Protein AF-X1HDH7-F1 (afdb_monomer)

Sequence (101 aa):
MAAMGIRVIFCLLLVFSSFSFADDLGDYFYSKQHYFESVTEYKRLLFFEKYSNKDEILYKIAKAYYSSGQKESAASTLLELISDNETSDFDRDGLILLAKI

Organism: NCBI:txid412755

Secondary structure (DSSP, 8-state):
--HHHHHHHHHHHHHHTT----TTHHHHHHHTT-HHHHHHHHHHHHHHS-STTHHHHHHHHHHHHHHTT-HHHHHHHHHHHHTSSSPPTTHHHHHHHHTT-

Mean predicted aligned error: 9.92 Å

Structure (mmCIF, N/CA/C/O backbone):
da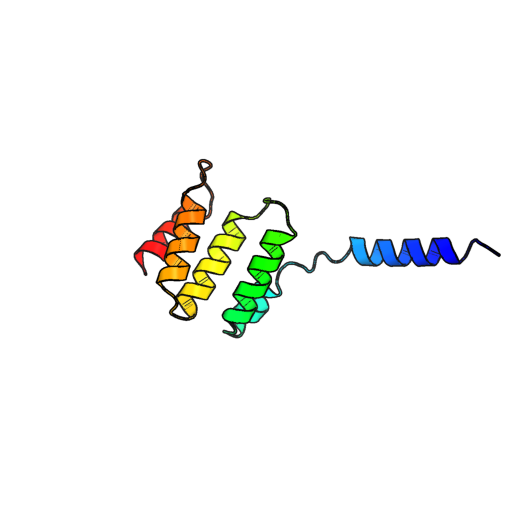ta_AF-X1HDH7-F1
#
_entry.id   AF-X1HDH7-F1
#
loop_
_atom_site.group_PDB
_atom_site.id
_atom_site.type_symbol
_atom_site.label_atom_id
_atom_site.label_alt_id
_atom_site.label_comp_id
_atom_site.label_asym_id
_atom_site.label_entity_id
_atom_site.label_seq_id
_atom_site.pdbx_PDB_ins_code
_atom_site.Cartn_x
_atom_site.Cartn_y
_atom_site.Cartn_z
_atom_site.occupancy
_atom_site.B_iso_or_equiv
_atom_site.auth_seq_id
_atom_site.auth_comp_id
_atom_site.auth_asym_id
_atom_site.auth_atom_id
_atom_site.pdbx_PDB_model_num
ATOM 1 N N . MET A 1 1 ? 40.307 -10.364 -34.767 1.00 52.97 1 MET A N 1
ATOM 2 C CA . MET A 1 1 ? 39.545 -11.264 -33.869 1.00 52.97 1 MET A CA 1
ATOM 3 C C . MET A 1 1 ? 38.897 -10.484 -32.707 1.00 52.97 1 MET A C 1
ATOM 5 O O . MET A 1 1 ? 38.979 -10.914 -31.571 1.00 52.97 1 MET A O 1
ATOM 9 N N . ALA A 1 2 ? 38.262 -9.329 -32.972 1.00 55.69 2 ALA A N 1
ATOM 10 C CA . ALA A 1 2 ? 37.720 -8.431 -31.929 1.00 55.69 2 ALA A CA 1
ATOM 11 C C . ALA A 1 2 ? 36.227 -8.071 -32.122 1.00 55.69 2 ALA A C 1
ATOM 13 O O . ALA A 1 2 ? 35.614 -7.461 -31.255 1.00 55.69 2 ALA A O 1
ATOM 14 N N . ALA A 1 3 ? 35.615 -8.472 -33.243 1.00 55.03 3 ALA A N 1
ATOM 15 C CA . ALA A 1 3 ? 34.251 -8.072 -33.607 1.00 55.03 3 ALA A CA 1
ATOM 16 C C . ALA A 1 3 ? 33.135 -8.902 -32.933 1.00 55.03 3 ALA A C 1
ATOM 18 O O . ALA A 1 3 ? 31.976 -8.496 -32.955 1.00 55.03 3 ALA A O 1
ATOM 19 N N . MET A 1 4 ? 33.458 -10.058 -32.335 1.00 56.91 4 MET A N 1
ATOM 20 C CA . MET A 1 4 ? 32.470 -10.910 -31.651 1.00 56.91 4 MET A CA 1
ATOM 21 C C . MET A 1 4 ? 32.113 -10.405 -30.245 1.00 56.91 4 MET A C 1
ATOM 23 O O . MET A 1 4 ? 30.947 -10.469 -29.870 1.00 56.91 4 MET A O 1
ATOM 27 N N . GLY A 1 5 ? 33.071 -9.853 -29.491 1.00 56.38 5 GLY A N 1
ATOM 28 C CA . GLY A 1 5 ? 32.835 -9.412 -28.107 1.00 56.38 5 GLY A CA 1
ATOM 29 C C . GLY A 1 5 ? 31.865 -8.231 -27.998 1.00 56.38 5 GLY A C 1
ATOM 30 O O . GLY A 1 5 ? 30.984 -8.226 -27.145 1.00 56.38 5 GLY A O 1
ATOM 31 N N . ILE A 1 6 ? 31.960 -7.273 -28.926 1.00 58.28 6 ILE A N 1
ATOM 32 C CA . ILE A 1 6 ? 31.086 -6.088 -28.966 1.00 58.28 6 ILE A CA 1
ATOM 33 C C . ILE A 1 6 ? 29.633 -6.475 -29.277 1.00 58.28 6 ILE A C 1
ATOM 35 O O . ILE A 1 6 ? 28.712 -5.908 -28.700 1.00 58.28 6 ILE A O 1
ATOM 39 N N . ARG A 1 7 ? 29.414 -7.482 -30.134 1.00 57.12 7 ARG A N 1
ATOM 40 C CA . ARG A 1 7 ? 28.067 -7.974 -30.465 1.00 57.12 7 ARG A CA 1
ATOM 41 C C . ARG A 1 7 ? 27.393 -8.658 -29.278 1.00 57.12 7 ARG A C 1
ATOM 43 O O . ARG A 1 7 ? 26.214 -8.429 -29.053 1.00 57.12 7 ARG A O 1
ATOM 50 N N . VAL A 1 8 ? 28.140 -9.438 -28.495 1.00 60.69 8 VAL A N 1
ATOM 51 C CA . VAL A 1 8 ? 27.607 -10.105 -27.294 1.00 60.69 8 VAL A CA 1
ATOM 52 C C . VAL A 1 8 ? 27.236 -9.085 -26.216 1.00 60.69 8 VAL A C 1
ATOM 54 O O . VAL A 1 8 ? 26.157 -9.181 -25.642 1.00 60.69 8 VAL A O 1
ATOM 57 N N . ILE A 1 9 ? 28.072 -8.067 -25.991 1.00 63.56 9 ILE A N 1
ATOM 58 C CA . ILE A 1 9 ? 27.782 -6.985 -25.036 1.00 63.56 9 ILE A CA 1
ATOM 59 C C . ILE A 1 9 ? 26.560 -6.173 -25.484 1.00 63.56 9 ILE A C 1
ATOM 61 O O . ILE A 1 9 ? 25.691 -5.875 -24.672 1.00 63.56 9 ILE A O 1
ATOM 65 N N . PHE A 1 10 ? 26.443 -5.869 -26.777 1.00 61.91 10 PHE A N 1
ATOM 66 C CA . PHE A 1 10 ? 25.292 -5.150 -27.324 1.00 61.91 10 PHE A CA 1
ATOM 67 C C . PHE A 1 10 ? 23.993 -5.972 -27.241 1.00 61.91 10 PHE A C 1
ATOM 69 O O . PHE A 1 10 ? 22.946 -5.432 -26.898 1.00 61.91 10 PHE A O 1
ATOM 76 N N . CYS A 1 11 ? 24.055 -7.289 -27.472 1.00 58.94 11 CYS A N 1
ATOM 77 C CA . CYS A 1 11 ? 22.916 -8.189 -27.274 1.00 58.94 11 CYS A CA 1
ATOM 78 C C . CYS A 1 11 ? 22.514 -8.308 -25.797 1.00 58.94 11 CYS A C 1
ATOM 80 O O . CYS A 1 11 ? 21.324 -8.311 -25.503 1.00 58.94 11 CYS A O 1
ATOM 82 N N . LEU A 1 12 ? 23.474 -8.352 -24.867 1.00 57.78 12 LEU A N 1
ATOM 83 C CA . LEU A 1 12 ? 23.180 -8.334 -23.431 1.00 57.78 12 LEU A CA 1
ATOM 84 C C . LEU A 1 12 ? 22.520 -7.011 -23.017 1.00 57.78 12 LEU A C 1
ATOM 86 O O . LEU A 1 12 ? 21.515 -7.030 -22.316 1.00 57.78 12 LEU A O 1
ATOM 90 N N . LEU A 1 13 ? 23.012 -5.873 -23.513 1.00 57.12 13 LEU A N 1
ATOM 91 C CA . LEU A 1 13 ? 22.418 -4.559 -23.240 1.00 57.12 13 LEU A CA 1
ATOM 92 C C . LEU A 1 13 ? 20.999 -4.413 -23.819 1.00 57.12 13 LEU A C 1
ATOM 94 O O . LEU A 1 13 ? 20.152 -3.808 -23.170 1.00 57.12 13 LEU A O 1
ATOM 98 N N . LEU A 1 14 ? 20.711 -5.014 -24.980 1.00 53.00 14 LEU A N 1
ATOM 99 C CA . LEU A 1 14 ? 19.368 -5.014 -25.582 1.00 53.00 14 LEU A CA 1
ATOM 100 C C . LEU A 1 14 ? 18.354 -5.897 -24.834 1.00 53.00 14 LEU A C 1
ATOM 102 O O . LEU A 1 14 ? 17.162 -5.585 -24.788 1.00 53.00 14 LEU A O 1
ATOM 106 N N . VAL A 1 15 ? 18.815 -6.994 -24.225 1.00 53.09 15 VAL A N 1
ATOM 107 C CA . VAL A 1 15 ? 17.978 -7.821 -23.339 1.00 53.09 15 VAL A CA 1
ATOM 108 C C . VAL A 1 15 ? 17.676 -7.070 -22.037 1.00 53.09 15 VAL A C 1
ATOM 110 O O . VAL A 1 15 ? 16.552 -7.135 -21.546 1.00 53.09 15 VAL A O 1
ATOM 113 N N . PHE A 1 16 ? 18.632 -6.288 -21.526 1.00 53.69 16 PHE A N 1
ATOM 114 C CA . PHE A 1 16 ? 18.428 -5.432 -20.353 1.00 53.69 16 PHE A CA 1
ATOM 115 C C . PHE A 1 16 ? 17.509 -4.232 -20.625 1.00 53.69 16 PHE A C 1
ATOM 117 O O . PHE A 1 16 ? 16.757 -3.840 -19.738 1.00 53.69 16 PHE A O 1
ATOM 124 N N . SER A 1 17 ? 17.513 -3.671 -21.839 1.00 49.25 17 SER A N 1
ATOM 125 C CA . SER A 1 17 ? 16.660 -2.527 -22.197 1.00 49.25 17 SER A CA 1
ATOM 126 C C . SER A 1 17 ? 15.196 -2.888 -22.466 1.00 49.25 17 SER A C 1
ATOM 128 O O . SER A 1 17 ? 14.389 -1.992 -22.692 1.00 49.25 17 SER A O 1
ATOM 130 N N . SER A 1 18 ? 14.855 -4.180 -22.480 1.00 46.00 18 SER A N 1
ATOM 131 C CA . SER A 1 18 ? 13.515 -4.669 -22.844 1.00 46.00 18 SER A CA 1
ATOM 132 C C . SER A 1 18 ? 12.763 -5.308 -21.675 1.00 46.00 18 SER A C 1
ATOM 134 O O . SER A 1 18 ? 11.632 -5.758 -21.847 1.00 46.00 18 SER A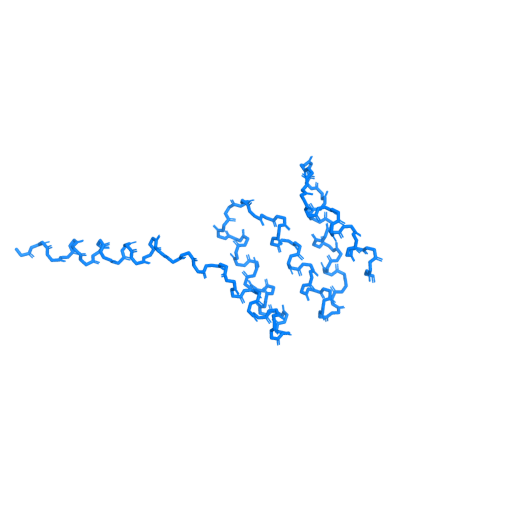 O 1
ATOM 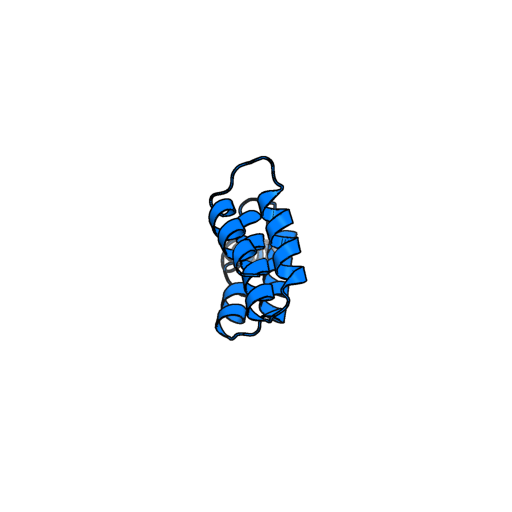136 N N . PHE A 1 19 ? 13.355 -5.352 -20.478 1.00 48.12 19 PHE A N 1
ATOM 137 C CA . PHE A 1 19 ? 12.709 -5.924 -19.298 1.00 48.12 19 PHE A CA 1
ATOM 138 C C . PHE A 1 19 ? 11.798 -4.893 -18.622 1.00 48.12 19 PHE A C 1
ATOM 140 O O . PHE A 1 19 ? 11.974 -4.532 -17.466 1.00 48.12 19 PHE A O 1
ATOM 147 N N . SER A 1 20 ? 10.789 -4.430 -19.358 1.00 46.78 20 SER A N 1
ATOM 148 C CA . SER A 1 20 ? 9.647 -3.691 -18.807 1.00 46.78 20 SER A CA 1
ATOM 149 C C . SER A 1 20 ? 8.661 -4.664 -18.132 1.00 46.78 20 SER A C 1
ATOM 151 O O . SER A 1 20 ? 7.470 -4.645 -18.409 1.00 46.78 20 SER A O 1
ATOM 153 N N . PHE A 1 21 ? 9.181 -5.579 -17.303 1.00 47.22 21 PHE A N 1
ATOM 154 C CA . PHE A 1 21 ? 8.423 -6.551 -16.496 1.00 47.22 21 PHE A CA 1
ATOM 155 C C . PHE A 1 21 ? 8.618 -6.257 -14.996 1.00 47.22 21 PHE A C 1
ATOM 157 O O . PHE A 1 21 ? 8.711 -7.160 -14.169 1.00 47.22 21 PHE A O 1
ATOM 164 N N . ALA A 1 22 ? 8.805 -4.982 -14.648 1.00 49.16 22 ALA A N 1
ATOM 165 C CA . ALA A 1 22 ? 8.888 -4.541 -13.257 1.00 49.16 22 ALA A CA 1
ATOM 166 C C . ALA A 1 22 ? 7.489 -4.409 -12.618 1.00 49.16 22 ALA A C 1
ATOM 168 O O . ALA A 1 22 ? 7.349 -4.703 -11.432 1.00 49.16 22 ALA A O 1
ATOM 169 N N . ASP A 1 23 ? 6.459 -4.127 -13.426 1.00 54.81 23 ASP A N 1
ATOM 170 C CA . ASP A 1 23 ? 5.047 -4.349 -13.094 1.00 54.81 23 ASP A CA 1
ATOM 171 C C . ASP A 1 23 ? 4.731 -5.850 -13.267 1.00 54.81 23 ASP A C 1
ATOM 173 O O . ASP A 1 23 ? 4.285 -6.288 -14.316 1.00 54.81 23 ASP A O 1
ATOM 177 N N . ASP A 1 24 ? 4.877 -6.762 -12.314 1.00 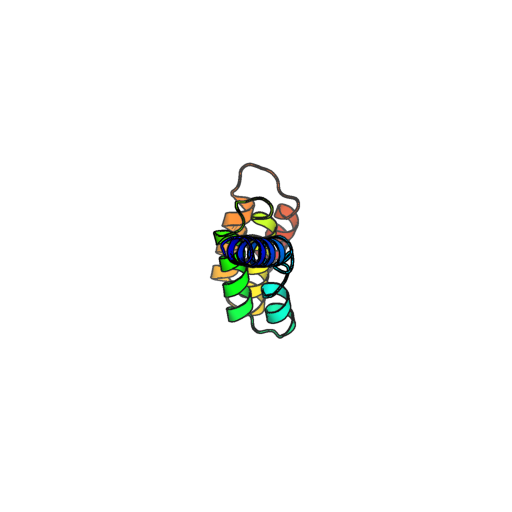73.44 24 ASP A N 1
ATOM 178 C CA . ASP A 1 24 ? 4.243 -6.570 -11.026 1.00 73.44 24 ASP A CA 1
ATOM 179 C C . ASP A 1 24 ? 4.540 -7.751 -10.089 1.00 73.44 24 ASP A C 1
ATOM 181 O O . ASP A 1 24 ? 3.675 -8.557 -9.734 1.00 73.44 24 ASP A O 1
ATOM 185 N N . LEU A 1 25 ? 5.810 -7.940 -9.719 1.00 90.25 25 LEU A N 1
ATOM 186 C CA . LEU A 1 25 ? 6.141 -8.994 -8.751 1.00 90.25 25 LEU A CA 1
ATOM 187 C C . LEU A 1 25 ? 5.478 -8.712 -7.389 1.00 90.25 25 LEU A C 1
ATOM 189 O O . LEU A 1 25 ? 5.050 -9.637 -6.695 1.00 90.25 25 LEU A O 1
ATOM 193 N N . GLY A 1 26 ? 5.327 -7.427 -7.057 1.00 93.31 26 GLY A N 1
ATOM 194 C CA . GLY A 1 26 ? 4.578 -6.955 -5.900 1.00 93.31 26 GLY A CA 1
ATOM 195 C C . GLY A 1 26 ? 3.094 -7.330 -5.954 1.00 93.31 26 GLY A C 1
ATOM 196 O O . GLY A 1 26 ? 2.618 -7.963 -5.005 1.00 93.31 26 GLY A O 1
ATOM 197 N N . ASP A 1 27 ? 2.374 -7.032 -7.047 1.00 94.31 27 ASP A N 1
ATOM 198 C CA . ASP A 1 27 ? 0.961 -7.426 -7.181 1.00 94.31 27 ASP A CA 1
ATOM 199 C C . ASP A 1 27 ? 0.808 -8.941 -7.326 1.00 94.31 27 ASP A C 1
ATOM 201 O O . ASP A 1 27 ? -0.171 -9.508 -6.834 1.00 94.31 27 ASP A O 1
ATOM 205 N N . TYR A 1 28 ? 1.780 -9.637 -7.926 1.00 94.62 28 TYR A N 1
ATOM 206 C CA . TYR A 1 28 ? 1.795 -11.098 -7.950 1.00 94.62 28 TYR A CA 1
ATOM 207 C C . TYR A 1 28 ? 1.775 -11.656 -6.526 1.00 94.62 28 TYR A C 1
ATOM 209 O O . TYR A 1 28 ? 0.877 -12.432 -6.188 1.00 94.62 28 TYR A O 1
ATOM 217 N N . PHE A 1 29 ? 2.699 -11.227 -5.664 1.00 96.50 29 PHE A N 1
ATOM 218 C CA . PHE A 1 29 ? 2.709 -11.652 -4.265 1.00 96.50 29 PHE A CA 1
ATOM 219 C C . PHE A 1 29 ? 1.454 -11.199 -3.512 1.00 96.50 29 PHE A C 1
ATOM 221 O O . PHE A 1 29 ? 0.880 -11.993 -2.764 1.00 96.50 29 PHE A O 1
ATOM 228 N N . TYR A 1 30 ? 0.960 -9.983 -3.767 1.00 97.31 30 TYR A N 1
ATOM 229 C CA . TYR A 1 30 ? -0.287 -9.492 -3.176 1.00 97.31 30 TYR A CA 1
ATOM 230 C C . TYR A 1 30 ? -1.473 -10.402 -3.523 1.00 97.31 30 TYR A C 1
ATOM 232 O O . TYR A 1 30 ? -2.230 -10.804 -2.640 1.00 97.31 30 TYR A O 1
ATOM 240 N N . SER A 1 31 ? -1.603 -10.803 -4.792 1.00 97.00 31 SER A N 1
ATOM 241 C CA . SER A 1 31 ? -2.673 -11.690 -5.274 1.00 97.00 31 SER A CA 1
ATOM 242 C C . SER A 1 31 ? -2.628 -13.086 -4.644 1.00 97.00 31 SER A C 1
ATOM 244 O O . SER A 1 31 ? -3.654 -13.759 -4.533 1.00 97.00 31 SER A O 1
ATOM 246 N N . LYS A 1 32 ? -1.441 -13.520 -4.201 1.00 97.75 32 LYS A N 1
ATOM 247 C CA . LYS A 1 32 ? -1.223 -14.763 -3.450 1.00 97.75 32 LYS A CA 1
ATOM 248 C C . LYS A 1 32 ? -1.356 -14.583 -1.938 1.00 97.75 32 LYS A C 1
ATOM 250 O O . LYS A 1 32 ? -1.155 -15.547 -1.212 1.00 97.75 32 LYS A O 1
ATOM 255 N N . GLN A 1 33 ? -1.714 -13.384 -1.468 1.00 98.00 33 GLN A N 1
ATOM 256 C CA . GLN A 1 33 ? -1.781 -13.005 -0.051 1.00 98.00 33 GLN A CA 1
ATOM 257 C C . GLN A 1 33 ? -0.422 -13.081 0.670 1.00 98.00 33 GLN A C 1
ATOM 259 O O . GLN A 1 33 ? -0.351 -13.084 1.898 1.00 98.00 33 GLN A O 1
ATOM 264 N N . HIS A 1 34 ? 0.675 -13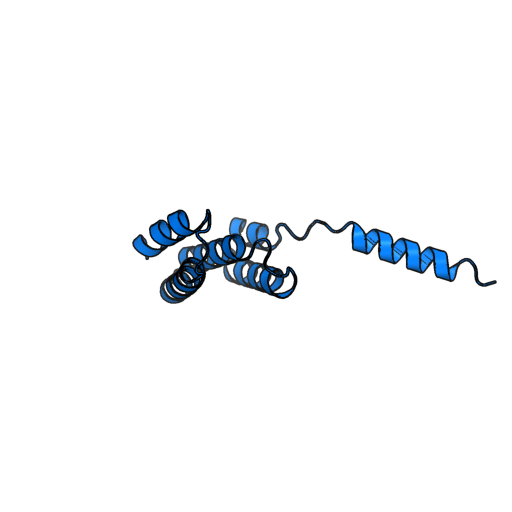.106 -0.089 1.00 98.25 34 HIS A N 1
ATOM 265 C CA . HIS A 1 34 ? 2.045 -13.059 0.416 1.00 98.25 34 HIS A CA 1
ATOM 266 C C . HIS A 1 34 ? 2.427 -11.594 0.662 1.00 98.25 34 HIS A C 1
ATOM 268 O O . HIS A 1 34 ? 3.185 -10.974 -0.085 1.00 98.25 34 HIS A O 1
ATOM 274 N N . TYR A 1 35 ? 1.802 -10.986 1.671 1.00 98.31 35 TYR A N 1
ATOM 275 C CA . TYR A 1 35 ? 1.861 -9.536 1.864 1.00 98.31 35 TYR A CA 1
ATOM 276 C C . TYR A 1 35 ? 3.259 -9.021 2.228 1.00 98.31 35 TYR A C 1
ATOM 278 O O . TYR A 1 35 ? 3.597 -7.895 1.877 1.00 98.31 35 TYR A O 1
ATOM 286 N N . PHE A 1 36 ? 4.086 -9.823 2.905 1.00 98.06 36 PHE A N 1
ATOM 287 C CA . PHE A 1 36 ? 5.448 -9.423 3.261 1.00 98.0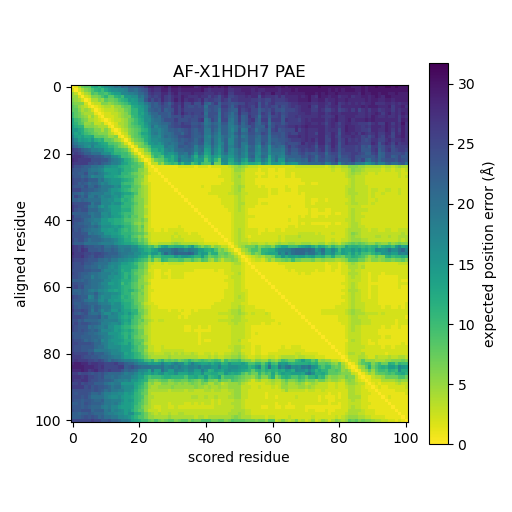6 36 PHE A CA 1
ATOM 288 C C . PHE A 1 36 ? 6.344 -9.310 2.020 1.00 98.06 36 PHE A C 1
ATOM 290 O O . PHE A 1 36 ? 7.020 -8.299 1.818 1.00 98.06 36 PHE A O 1
ATOM 297 N N . GLU A 1 37 ? 6.311 -10.323 1.158 1.00 97.56 37 GLU A N 1
ATOM 298 C CA . GLU A 1 37 ? 7.029 -10.353 -0.112 1.00 97.56 37 GLU A CA 1
ATOM 299 C C . GLU A 1 37 ? 6.514 -9.263 -1.054 1.00 97.56 37 GLU A C 1
ATOM 301 O O . GLU A 1 37 ? 7.307 -8.555 -1.666 1.00 97.56 37 GLU A O 1
ATOM 306 N N . SER A 1 38 ? 5.197 -9.046 -1.084 1.00 97.62 38 SER A N 1
ATOM 307 C CA . SER A 1 38 ? 4.572 -7.954 -1.834 1.00 97.62 38 SER A CA 1
ATOM 308 C C . SER A 1 38 ? 5.125 -6.582 -1.425 1.00 97.62 38 SER A C 1
ATOM 310 O O . SER A 1 38 ? 5.646 -5.851 -2.267 1.00 97.62 38 SER A O 1
ATOM 312 N N . VAL A 1 39 ? 5.127 -6.265 -0.123 1.00 97.50 39 VAL A N 1
ATOM 313 C CA . VAL A 1 39 ? 5.722 -5.020 0.400 1.00 97.50 39 VAL A CA 1
ATOM 314 C C . VAL A 1 39 ? 7.213 -4.924 0.072 1.00 97.50 39 VAL A C 1
ATOM 316 O O . VAL A 1 39 ? 7.702 -3.838 -0.239 1.00 97.50 39 VAL A O 1
ATOM 319 N N . THR A 1 40 ? 7.942 -6.038 0.148 1.00 96.19 40 THR A N 1
ATOM 320 C CA . THR A 1 40 ? 9.379 -6.078 -0.157 1.00 96.19 40 THR A CA 1
ATOM 321 C C . THR A 1 40 ? 9.643 -5.665 -1.603 1.00 96.19 40 THR A C 1
ATOM 323 O O . THR A 1 40 ? 10.502 -4.818 -1.853 1.00 96.19 40 THR A O 1
ATOM 326 N N . GLU A 1 41 ? 8.862 -6.192 -2.545 1.00 94.06 41 GLU A N 1
ATOM 327 C CA . GLU A 1 41 ? 8.990 -5.856 -3.962 1.00 94.06 41 GLU A CA 1
ATOM 328 C C . GLU A 1 41 ? 8.548 -4.425 -4.270 1.00 94.06 41 GLU A C 1
ATOM 330 O O . GLU A 1 41 ? 9.257 -3.719 -4.984 1.00 94.06 41 GLU A O 1
ATOM 335 N N . TYR A 1 42 ? 7.460 -3.935 -3.674 1.00 94.12 42 TYR A N 1
ATOM 336 C CA . TYR A 1 42 ? 7.064 -2.534 -3.847 1.00 94.12 42 TYR A CA 1
ATOM 337 C C . TYR A 1 42 ? 8.119 -1.553 -3.317 1.00 94.12 42 TYR A C 1
ATOM 339 O O . TYR A 1 42 ? 8.433 -0.561 -3.970 1.00 94.12 42 TYR A O 1
ATOM 347 N N . LYS A 1 43 ? 8.736 -1.837 -2.162 1.00 93.31 43 LYS A N 1
ATOM 348 C CA . LYS A 1 43 ? 9.848 -1.017 -1.650 1.00 93.31 43 LYS A CA 1
ATOM 349 C C . LYS A 1 43 ? 11.067 -1.073 -2.567 1.00 93.31 43 LYS A C 1
ATOM 351 O O . LYS A 1 43 ? 11.769 -0.074 -2.714 1.00 93.31 43 LYS A O 1
ATOM 356 N N . ARG A 1 44 ? 11.317 -2.227 -3.193 1.00 91.06 44 ARG A N 1
ATOM 357 C CA . ARG A 1 44 ? 12.365 -2.381 -4.204 1.00 91.06 44 ARG A CA 1
ATOM 358 C C . ARG A 1 44 ? 12.079 -1.502 -5.426 1.00 91.06 44 ARG A C 1
ATOM 360 O O . ARG A 1 44 ? 12.997 -0.825 -5.881 1.00 91.06 44 ARG A O 1
ATOM 367 N N . LEU A 1 45 ? 10.832 -1.460 -5.903 1.00 88.44 45 LEU A N 1
ATOM 368 C CA . LEU A 1 45 ? 10.410 -0.564 -6.988 1.00 88.44 45 LEU A CA 1
ATOM 369 C C . LEU A 1 45 ? 10.653 0.900 -6.621 1.00 88.44 45 LEU A C 1
ATOM 371 O O . LEU A 1 45 ? 11.354 1.590 -7.352 1.00 88.44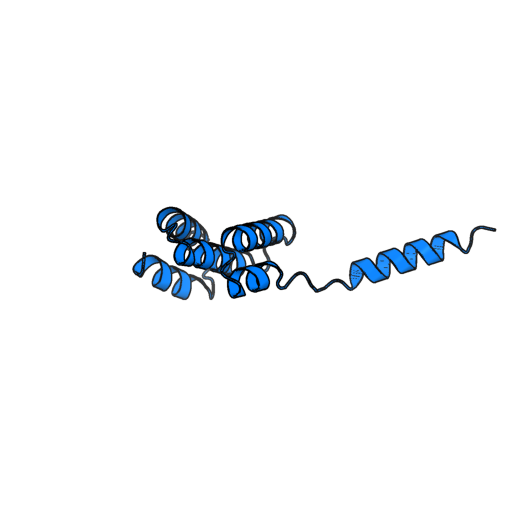 45 LEU A O 1
ATOM 375 N N . LEU A 1 46 ? 10.202 1.337 -5.441 1.00 87.88 46 LEU A N 1
ATOM 376 C CA . LEU A 1 46 ? 10.399 2.713 -4.971 1.00 87.88 46 LEU A CA 1
ATOM 377 C C . LEU A 1 46 ? 11.883 3.122 -4.897 1.00 87.88 46 LEU A C 1
ATOM 379 O O . LEU A 1 46 ? 12.229 4.285 -5.091 1.00 87.88 46 LEU A O 1
ATOM 383 N N . PHE A 1 47 ? 12.773 2.169 -4.611 1.00 87.50 47 PHE A N 1
ATOM 384 C CA . PHE A 1 47 ? 14.212 2.416 -4.555 1.00 87.50 47 PHE A CA 1
ATOM 385 C C . PHE A 1 47 ? 14.850 2.604 -5.942 1.00 87.50 47 PHE A C 1
ATOM 387 O O . PHE A 1 47 ? 15.754 3.428 -6.094 1.00 87.50 47 PHE A O 1
ATOM 394 N N . PHE A 1 48 ? 14.419 1.834 -6.948 1.00 82.75 48 PHE A N 1
ATOM 395 C CA . PHE A 1 48 ? 15.028 1.845 -8.284 1.00 82.75 48 PHE A CA 1
ATOM 396 C C . PHE A 1 48 ? 14.353 2.815 -9.256 1.00 82.75 48 PHE A C 1
ATOM 398 O O . PHE A 1 48 ? 15.036 3.464 -10.053 1.00 82.75 48 PHE A O 1
ATOM 405 N N . GLU A 1 49 ? 13.032 2.926 -9.192 1.00 72.75 49 GLU A N 1
ATOM 406 C CA . GLU A 1 49 ? 12.242 3.794 -10.051 1.00 72.75 49 GLU A CA 1
ATOM 407 C C . GLU A 1 49 ? 12.128 5.158 -9.379 1.00 72.75 49 GLU A C 1
ATOM 409 O O . GLU A 1 49 ? 11.395 5.361 -8.414 1.00 72.75 49 GLU A O 1
ATOM 414 N N . LYS A 1 50 ? 12.928 6.113 -9.860 1.00 62.25 50 LYS A N 1
ATOM 415 C CA . LYS A 1 50 ? 12.915 7.484 -9.350 1.00 62.25 50 LYS A CA 1
ATOM 416 C C . LYS A 1 50 ? 11.541 8.121 -9.584 1.00 62.25 50 LYS A C 1
ATOM 418 O O . LYS A 1 50 ? 11.287 8.654 -10.657 1.00 62.25 50 LYS A O 1
ATOM 423 N N . TYR A 1 51 ? 10.720 8.113 -8.540 1.00 62.31 51 TYR A N 1
ATOM 424 C CA . TYR A 1 51 ? 9.575 8.986 -8.269 1.00 62.31 51 TYR A CA 1
ATOM 425 C C . TYR A 1 51 ? 8.390 9.003 -9.251 1.00 62.31 51 TYR A C 1
ATOM 427 O O . TYR A 1 51 ? 7.349 9.498 -8.839 1.00 62.31 51 TYR A O 1
ATOM 435 N N . SER A 1 52 ? 8.464 8.467 -10.480 1.00 68.06 52 SER A N 1
ATOM 436 C CA . SER A 1 52 ? 7.364 8.662 -11.450 1.00 68.06 52 SER A CA 1
ATOM 437 C C . SER A 1 52 ? 6.032 8.040 -11.018 1.00 68.06 52 SER A C 1
ATOM 439 O O . SER A 1 52 ? 4.998 8.536 -11.439 1.00 68.06 52 SER A O 1
ATOM 441 N N . ASN A 1 53 ? 6.063 7.013 -10.158 1.00 81.25 53 ASN A N 1
ATOM 442 C CA . ASN A 1 53 ? 4.880 6.312 -9.641 1.00 81.25 53 ASN A CA 1
ATOM 443 C C . ASN A 1 53 ? 4.904 6.184 -8.104 1.00 81.25 53 ASN A C 1
ATOM 445 O O . ASN A 1 53 ? 4.344 5.239 -7.550 1.00 81.25 53 ASN A O 1
ATOM 449 N N . LYS A 1 54 ? 5.605 7.084 -7.394 1.00 89.12 54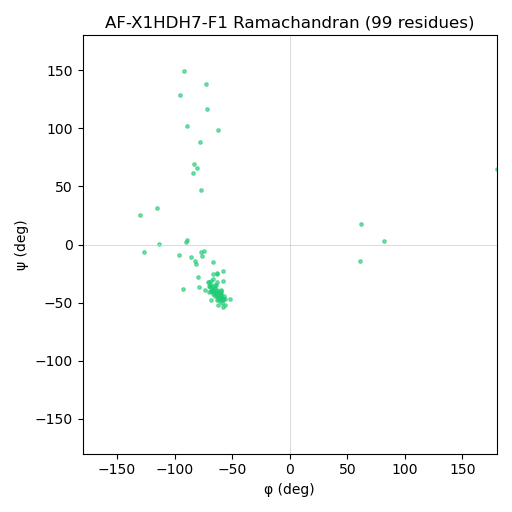 LYS A N 1
ATOM 450 C CA . LYS A 1 54 ? 5.807 6.970 -5.935 1.00 89.12 54 LYS A CA 1
ATOM 451 C C . LYS A 1 54 ? 4.484 6.774 -5.187 1.00 89.12 54 LYS A C 1
ATOM 453 O O . LYS A 1 54 ? 4.398 5.866 -4.365 1.00 89.12 54 LYS A O 1
ATOM 458 N N . ASP A 1 55 ? 3.468 7.570 -5.498 1.00 91.81 55 ASP A N 1
ATOM 459 C CA . ASP A 1 55 ? 2.200 7.550 -4.762 1.00 91.81 55 ASP A CA 1
ATOM 460 C C . ASP A 1 55 ? 1.419 6.257 -4.995 1.00 91.81 55 ASP A C 1
ATOM 462 O O . ASP A 1 55 ? 0.906 5.664 -4.048 1.00 91.81 55 ASP A O 1
ATOM 466 N N . GLU A 1 56 ? 1.402 5.752 -6.231 1.00 91.62 56 GLU A N 1
ATOM 467 C CA . GLU A 1 56 ? 0.811 4.447 -6.532 1.00 91.62 56 GLU A CA 1
ATOM 468 C C . GLU A 1 56 ? 1.487 3.345 -5.708 1.00 91.62 56 GLU A C 1
ATOM 470 O O . GLU A 1 56 ? 0.822 2.530 -5.063 1.00 91.62 56 GLU A O 1
ATOM 475 N N . ILE A 1 57 ? 2.821 3.339 -5.689 1.00 93.00 57 ILE A N 1
ATOM 476 C CA . ILE A 1 57 ? 3.601 2.340 -4.960 1.00 93.00 57 ILE A CA 1
ATOM 477 C C . ILE A 1 57 ? 3.375 2.462 -3.446 1.00 93.00 57 ILE A C 1
ATOM 479 O O . ILE A 1 57 ? 3.183 1.445 -2.774 1.00 93.00 57 ILE A O 1
ATOM 483 N N . LEU A 1 58 ? 3.324 3.679 -2.896 1.00 94.69 58 LEU A N 1
ATOM 484 C CA . LEU A 1 58 ? 2.986 3.915 -1.489 1.00 94.69 58 LEU A CA 1
ATOM 485 C C . LEU A 1 58 ? 1.573 3.413 -1.158 1.00 94.69 58 LEU A C 1
ATOM 487 O O . LEU A 1 58 ? 1.380 2.741 -0.141 1.00 94.69 58 LEU A O 1
ATOM 491 N N . TYR A 1 59 ? 0.596 3.648 -2.036 1.00 95.44 59 TYR A N 1
ATOM 492 C CA . TYR A 1 59 ? -0.760 3.132 -1.872 1.00 95.44 59 TYR A CA 1
ATOM 493 C C . TYR A 1 59 ? -0.798 1.595 -1.889 1.00 95.44 59 TYR A C 1
ATOM 495 O O . TYR A 1 59 ? -1.433 0.974 -1.028 1.00 95.44 59 TYR A O 1
ATOM 503 N N . LYS A 1 60 ? -0.077 0.956 -2.820 1.00 95.75 60 LYS A N 1
ATOM 504 C CA . LYS A 1 60 ? 0.051 -0.510 -2.892 1.00 95.75 60 LYS A CA 1
ATOM 505 C C . LYS A 1 60 ? 0.702 -1.091 -1.625 1.00 95.75 60 LYS A C 1
ATOM 507 O O . LYS A 1 60 ? 0.183 -2.061 -1.062 1.00 95.75 60 LYS A O 1
ATOM 512 N N . ILE A 1 61 ? 1.756 -0.457 -1.098 1.00 96.75 61 ILE A N 1
ATOM 513 C CA . ILE A 1 61 ? 2.384 -0.827 0.186 1.00 96.75 61 ILE A CA 1
ATOM 514 C C . ILE A 1 61 ? 1.378 -0.715 1.337 1.00 96.75 61 ILE A C 1
ATOM 516 O O . ILE A 1 61 ? 1.225 -1.660 2.117 1.00 96.75 61 ILE A O 1
ATOM 520 N N . ALA A 1 62 ? 0.658 0.405 1.433 1.00 97.81 62 ALA A N 1
ATOM 521 C CA . ALA A 1 62 ? -0.344 0.614 2.474 1.00 97.81 62 ALA A CA 1
ATOM 522 C C . ALA A 1 62 ? -1.460 -0.442 2.423 1.00 97.81 62 ALA A C 1
ATOM 524 O O . ALA A 1 62 ? -1.843 -0.990 3.461 1.00 97.81 62 ALA A O 1
ATOM 525 N N . LYS A 1 63 ? -1.943 -0.796 1.224 1.00 98.00 63 LYS A N 1
ATOM 526 C CA . LYS A 1 63 ? -2.918 -1.881 1.033 1.00 98.00 63 LYS A CA 1
ATOM 527 C C . LYS A 1 63 ? -2.392 -3.228 1.512 1.00 98.00 63 LYS A C 1
ATOM 529 O O . LYS A 1 63 ? -3.140 -3.963 2.158 1.00 98.00 63 LYS A O 1
ATOM 534 N N . ALA A 1 64 ? -1.141 -3.572 1.218 1.00 98.31 64 ALA A N 1
ATOM 535 C CA . ALA A 1 64 ? -0.530 -4.818 1.679 1.00 98.31 64 ALA A CA 1
ATOM 536 C C . ALA A 1 64 ? -0.382 -4.859 3.210 1.00 98.31 64 ALA A C 1
ATOM 538 O O . ALA A 1 64 ? -0.748 -5.855 3.845 1.00 98.31 64 ALA A O 1
ATOM 539 N N . TYR A 1 65 ? 0.042 -3.756 3.832 1.00 98.56 65 TYR A N 1
ATOM 540 C CA . TYR A 1 65 ? 0.063 -3.643 5.292 1.00 98.56 65 TYR A CA 1
ATOM 541 C C . TYR A 1 65 ? -1.333 -3.784 5.906 1.00 98.56 65 TYR A C 1
ATOM 543 O O . TYR A 1 65 ? -1.520 -4.590 6.817 1.00 98.56 65 TYR A O 1
ATOM 551 N N . TYR A 1 66 ? -2.335 -3.093 5.362 1.00 98.44 66 TYR A N 1
ATOM 552 C CA . TYR A 1 66 ? -3.716 -3.203 5.831 1.00 98.44 66 TYR A CA 1
ATOM 553 C C . TYR A 1 66 ? -4.251 -4.637 5.716 1.00 98.44 66 TYR A C 1
ATOM 555 O O . TYR A 1 66 ? -4.812 -5.173 6.671 1.00 98.44 66 TYR A O 1
ATOM 563 N N . SER A 1 67 ? -4.014 -5.287 4.572 1.00 98.25 67 SER A N 1
ATOM 564 C CA . SER A 1 67 ? -4.494 -6.649 4.285 1.00 98.25 67 SER A CA 1
ATOM 565 C C . SER A 1 67 ? -3.843 -7.715 5.177 1.00 98.25 67 SER A C 1
ATOM 567 O O . SER A 1 67 ? -4.444 -8.757 5.426 1.00 98.25 67 SER A O 1
ATOM 569 N N . SER A 1 68 ? -2.641 -7.445 5.696 1.00 98.06 68 SER A N 1
ATOM 570 C CA . SER A 1 68 ? -1.943 -8.294 6.674 1.00 98.06 68 SER A CA 1
ATOM 571 C C . SER A 1 68 ? -2.248 -7.947 8.138 1.00 98.06 68 SER A C 1
ATOM 573 O O . SER A 1 68 ? -1.689 -8.564 9.041 1.00 98.06 68 SER A O 1
ATOM 575 N N . GLY A 1 69 ? -3.124 -6.968 8.395 1.00 97.88 69 GLY A N 1
ATOM 576 C CA . GLY A 1 69 ? -3.491 -6.524 9.744 1.00 97.88 69 GLY A CA 1
ATOM 577 C C . GLY A 1 69 ? -2.510 -5.537 10.390 1.00 97.88 69 GLY A C 1
ATOM 578 O O . GLY A 1 69 ? -2.734 -5.108 11.521 1.00 97.88 69 GLY A O 1
ATOM 579 N N . GLN A 1 70 ? -1.456 -5.122 9.682 1.00 98.25 70 GLN A N 1
ATOM 580 C CA . GLN A 1 70 ? -0.454 -4.153 10.146 1.00 98.25 70 GLN A CA 1
ATOM 581 C C . GLN A 1 70 ? -0.965 -2.713 9.983 1.00 98.25 70 GLN A C 1
ATOM 583 O O . GLN A 1 70 ? -0.463 -1.921 9.185 1.00 98.25 70 GLN A O 1
ATOM 588 N N . LYS A 1 71 ? -2.008 -2.387 10.746 1.00 97.38 71 LYS A N 1
ATOM 589 C CA . LYS A 1 71 ? -2.759 -1.126 10.681 1.00 97.38 71 LYS A CA 1
ATOM 590 C C . LYS A 1 71 ? -1.905 0.128 10.877 1.00 97.38 71 LYS A C 1
ATOM 592 O O . LYS A 1 71 ? -2.044 1.078 10.116 1.00 97.38 71 LYS A O 1
ATOM 597 N N . GLU A 1 72 ? -0.997 0.122 11.850 1.00 98.00 72 GLU A N 1
ATOM 598 C CA . GLU A 1 72 ? -0.119 1.270 12.124 1.00 98.00 72 GLU A CA 1
ATOM 599 C C . GLU A 1 72 ? 0.836 1.547 10.958 1.00 98.00 72 GLU A C 1
ATOM 601 O O . GLU A 1 72 ? 0.966 2.690 10.521 1.00 98.00 72 GLU A O 1
ATOM 606 N N . SER A 1 73 ? 1.449 0.499 10.395 1.00 98.19 73 SER A N 1
ATOM 607 C CA . SER A 1 73 ? 2.307 0.629 9.214 1.00 98.19 73 SER A CA 1
ATOM 608 C C . SER A 1 73 ? 1.519 1.154 8.017 1.00 98.19 73 SER A C 1
ATOM 610 O O . SER A 1 73 ? 1.971 2.094 7.369 1.00 98.19 73 SER A O 1
ATOM 612 N N . ALA A 1 74 ? 0.311 0.631 7.781 1.00 98.25 74 ALA A N 1
ATOM 613 C CA . ALA A 1 74 ? -0.567 1.131 6.727 1.00 98.25 74 ALA A CA 1
ATOM 614 C C . ALA A 1 74 ? -0.877 2.627 6.904 1.00 98.25 74 ALA A C 1
ATOM 616 O O . ALA A 1 74 ? -0.723 3.393 5.958 1.00 98.25 74 ALA A O 1
ATOM 617 N N . ALA A 1 75 ? -1.241 3.056 8.117 1.00 97.62 75 ALA A N 1
ATOM 618 C CA . ALA A 1 75 ? -1.533 4.458 8.405 1.00 97.62 75 ALA A CA 1
ATOM 619 C C . ALA A 1 75 ? -0.308 5.350 8.177 1.00 97.62 75 ALA A C 1
ATOM 621 O O . ALA A 1 75 ? -0.423 6.390 7.536 1.00 97.62 75 ALA A O 1
ATOM 622 N N . SER A 1 76 ? 0.872 4.925 8.640 1.00 97.38 76 SER A N 1
ATOM 623 C CA . SER A 1 76 ? 2.111 5.687 8.451 1.00 97.38 76 SER A CA 1
ATOM 624 C C . SER A 1 76 ? 2.457 5.889 6.971 1.00 97.38 76 SER A C 1
ATOM 626 O O . SER A 1 76 ? 2.794 7.000 6.573 1.00 97.38 76 SER A O 1
ATOM 628 N N . THR A 1 77 ? 2.292 4.855 6.139 1.00 96.62 77 THR A N 1
ATOM 629 C CA . THR A 1 77 ? 2.542 4.933 4.693 1.00 96.62 77 THR A CA 1
ATOM 630 C C . THR A 1 77 ? 1.510 5.809 3.977 1.00 96.62 77 THR A C 1
ATOM 632 O O . THR A 1 77 ? 1.856 6.535 3.053 1.00 96.62 77 THR A O 1
ATOM 635 N N . LEU A 1 78 ? 0.246 5.789 4.410 1.00 95.69 78 LEU A N 1
ATOM 636 C CA . LEU A 1 78 ? -0.790 6.665 3.849 1.00 95.69 78 LEU A CA 1
ATOM 637 C C . LEU A 1 78 ? -0.571 8.133 4.206 1.00 95.69 78 LEU A C 1
ATOM 639 O O . LEU A 1 78 ? -0.817 9.004 3.381 1.00 95.69 78 LEU A O 1
ATOM 643 N N . LEU A 1 79 ? -0.094 8.414 5.419 1.00 94.38 79 LEU A N 1
ATOM 644 C CA . LEU A 1 79 ? 0.289 9.771 5.799 1.00 94.38 79 LEU A CA 1
ATOM 645 C C . LEU A 1 79 ? 1.481 10.264 4.976 1.00 94.38 79 LEU A C 1
ATOM 647 O O . LEU A 1 79 ? 1.487 11.426 4.593 1.00 94.38 79 LEU A O 1
ATOM 651 N N . GLU A 1 80 ? 2.447 9.394 4.667 1.00 92.94 80 GLU A N 1
ATOM 652 C CA . GLU A 1 80 ? 3.542 9.724 3.746 1.00 92.94 80 GLU A CA 1
ATOM 653 C C . GLU A 1 80 ? 3.008 10.086 2.354 1.00 92.94 80 GLU A C 1
ATOM 655 O O . GLU A 1 80 ? 3.386 11.131 1.827 1.00 92.94 80 GLU A O 1
ATOM 660 N N . LEU A 1 81 ? 2.083 9.282 1.813 1.00 91.50 81 LEU A N 1
ATOM 661 C CA . LEU A 1 81 ? 1.432 9.520 0.519 1.00 91.50 81 LEU A CA 1
ATOM 662 C C . LEU A 1 81 ? 0.738 10.889 0.456 1.00 91.50 81 LEU A C 1
ATOM 664 O O . LEU A 1 81 ? 0.956 11.632 -0.487 1.00 91.50 81 LEU A O 1
ATOM 668 N N . ILE A 1 82 ? -0.040 11.246 1.482 1.00 88.69 82 ILE A N 1
ATOM 669 C CA . ILE A 1 82 ? -0.847 12.483 1.503 1.00 88.69 82 ILE A CA 1
ATOM 670 C C . ILE A 1 82 ? -0.014 13.717 1.905 1.00 88.69 82 ILE A C 1
ATOM 672 O O . ILE A 1 82 ? -0.449 14.854 1.745 1.00 88.69 82 ILE A O 1
ATOM 676 N N . SER A 1 83 ? 1.171 13.519 2.493 1.00 83.12 83 SER A N 1
ATOM 677 C CA . SER A 1 83 ? 2.009 14.628 2.973 1.00 83.12 83 SER A CA 1
ATOM 678 C C . SER A 1 83 ? 2.747 15.385 1.866 1.00 83.12 83 SER A C 1
ATOM 680 O O . SER A 1 83 ? 3.328 16.436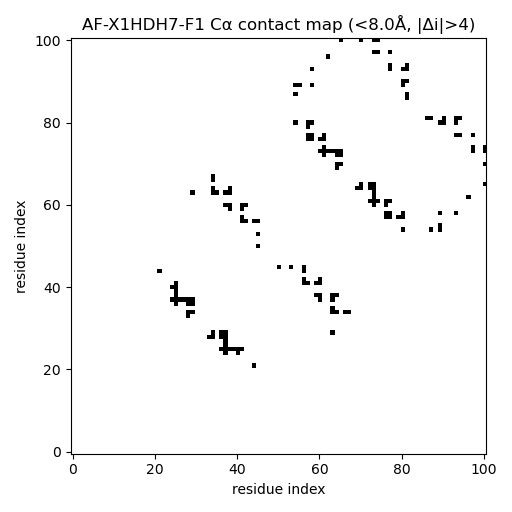 2.150 1.00 83.12 83 SER A O 1
ATOM 682 N N . ASP A 1 84 ? 2.743 14.873 0.633 1.00 70.00 84 ASP A N 1
ATOM 683 C CA . ASP A 1 84 ? 3.336 15.570 -0.506 1.00 70.00 84 ASP A CA 1
ATOM 684 C C . ASP A 1 84 ? 2.446 16.762 -0.920 1.00 70.00 84 ASP A C 1
ATOM 686 O O . ASP A 1 84 ? 1.221 16.687 -0.907 1.00 70.00 84 ASP A O 1
ATOM 690 N N . ASN A 1 85 ? 3.050 17.917 -1.234 1.00 59.91 85 ASN A N 1
ATOM 691 C CA . ASN A 1 85 ? 2.300 19.157 -1.527 1.00 59.91 85 ASN A CA 1
ATOM 692 C C . ASN A 1 85 ? 1.621 19.146 -2.914 1.00 59.91 85 ASN A C 1
ATOM 694 O O . ASN A 1 85 ? 0.908 20.095 -3.257 1.00 59.91 85 ASN A O 1
ATOM 698 N N . GLU A 1 86 ? 1.862 18.114 -3.722 1.00 69.94 86 GLU A N 1
ATOM 699 C CA . GLU A 1 86 ? 1.187 17.882 -4.996 1.00 69.94 86 GLU A CA 1
ATOM 700 C C . GLU A 1 86 ? 0.016 16.926 -4.780 1.00 69.94 86 GLU A C 1
ATOM 702 O O . GLU A 1 86 ? 0.167 15.867 -4.185 1.00 69.94 86 GLU A O 1
ATOM 707 N N . THR A 1 87 ? -1.166 17.322 -5.255 1.00 74.00 87 THR A N 1
ATOM 708 C CA . THR A 1 87 ? -2.372 16.499 -5.129 1.00 74.00 87 THR A CA 1
ATOM 709 C C . THR A 1 87 ? -2.266 15.312 -6.076 1.00 74.00 87 THR A C 1
ATOM 711 O O . THR A 1 87 ? -2.222 15.495 -7.293 1.00 74.00 87 THR A O 1
ATOM 714 N N . SER A 1 88 ? -2.236 14.110 -5.511 1.00 81.69 88 SER A N 1
ATOM 715 C CA . SER A 1 88 ? -2.146 12.856 -6.251 1.00 81.69 88 SER A CA 1
ATOM 716 C C . SER A 1 88 ? -3.531 12.287 -6.545 1.00 81.69 88 SER A C 1
ATOM 718 O O . SER A 1 88 ? -4.450 12.397 -5.726 1.00 81.69 88 SER A O 1
ATOM 720 N N . ASP A 1 89 ? -3.680 11.571 -7.664 1.00 85.44 89 ASP A N 1
ATOM 721 C CA . ASP A 1 89 ? -4.891 10.782 -7.941 1.00 85.44 89 ASP A CA 1
ATOM 722 C C . ASP A 1 89 ? -5.153 9.739 -6.830 1.00 85.44 89 ASP A C 1
ATOM 724 O O . ASP A 1 89 ? -6.299 9.341 -6.595 1.00 85.44 89 ASP A O 1
ATOM 728 N N . PHE A 1 90 ? -4.107 9.347 -6.088 1.00 87.81 90 PHE A N 1
ATOM 729 C CA . PHE A 1 90 ? -4.182 8.395 -4.981 1.00 87.81 90 PHE A CA 1
ATOM 730 C C . PHE A 1 90 ? -4.544 9.015 -3.625 1.00 87.81 90 PHE A C 1
ATOM 732 O O . PHE A 1 90 ? -4.885 8.262 -2.712 1.00 87.81 90 PHE A O 1
ATOM 739 N N . ASP A 1 91 ? -4.552 10.344 -3.462 1.00 88.50 91 ASP A N 1
ATOM 740 C CA . ASP A 1 91 ? -4.827 10.990 -2.165 1.00 88.50 91 ASP A CA 1
ATOM 741 C C . ASP A 1 91 ? -6.206 10.619 -1.629 1.00 88.50 91 ASP A C 1
ATOM 743 O O . ASP A 1 91 ? -6.389 10.293 -0.452 1.00 88.50 91 ASP A O 1
ATOM 747 N N . ARG A 1 92 ? -7.201 10.625 -2.521 1.00 91.31 92 ARG A N 1
ATOM 748 C CA . ARG A 1 92 ? -8.576 10.266 -2.176 1.00 91.31 92 ARG A CA 1
ATOM 749 C C . ARG A 1 92 ? -8.664 8.817 -1.705 1.00 91.31 92 ARG A C 1
ATOM 751 O O . ARG A 1 92 ? -9.293 8.546 -0.681 1.00 91.31 92 ARG A O 1
ATOM 758 N N . ASP A 1 93 ? -8.047 7.898 -2.438 1.00 93.69 93 ASP A N 1
ATOM 759 C CA . ASP A 1 93 ? -8.057 6.475 -2.102 1.00 93.69 93 ASP A CA 1
ATOM 760 C C . ASP A 1 93 ? -7.253 6.194 -0.830 1.00 93.69 93 ASP A C 1
ATOM 762 O O . ASP A 1 93 ? -7.655 5.357 -0.013 1.00 93.69 93 ASP A O 1
ATOM 766 N N . GLY A 1 94 ? -6.170 6.941 -0.619 1.00 92.88 94 GLY A N 1
ATOM 767 C CA . GLY A 1 94 ? -5.375 6.917 0.595 1.00 92.88 94 GLY A CA 1
ATOM 768 C C . GLY A 1 94 ? -6.171 7.370 1.816 1.00 92.88 94 GLY A C 1
ATOM 769 O O . GLY A 1 94 ? -6.216 6.652 2.813 1.00 92.88 94 GLY A O 1
ATOM 770 N N . LEU A 1 95 ? -6.894 8.491 1.725 1.00 93.56 95 LEU A N 1
ATOM 771 C CA . LEU A 1 95 ? -7.788 8.972 2.786 1.00 93.56 95 LEU A CA 1
ATOM 772 C C . LEU A 1 95 ? -8.915 7.978 3.090 1.00 93.56 95 LEU A C 1
ATOM 774 O O . LEU A 1 95 ? -9.229 7.728 4.255 1.00 93.56 95 LEU A O 1
ATOM 778 N N . ILE A 1 96 ? -9.512 7.375 2.056 1.00 94.94 96 ILE A N 1
ATOM 779 C CA . ILE A 1 96 ? -10.545 6.344 2.223 1.00 94.94 96 ILE A CA 1
ATOM 780 C C . ILE A 1 96 ? -9.978 5.121 2.945 1.00 94.94 96 ILE A C 1
ATOM 782 O O . ILE A 1 96 ? -10.653 4.558 3.808 1.00 94.94 96 ILE A O 1
ATOM 786 N N . LEU A 1 97 ? -8.769 4.675 2.590 1.00 95.44 97 LEU A N 1
ATOM 787 C CA . LEU A 1 97 ? -8.139 3.540 3.255 1.00 95.44 97 LEU A CA 1
ATOM 788 C C . LEU A 1 97 ? -7.755 3.884 4.698 1.00 95.44 97 LEU A C 1
ATOM 790 O O . LEU A 1 97 ? -8.001 3.072 5.585 1.00 95.44 97 LEU A O 1
ATOM 794 N N . LEU A 1 98 ? -7.251 5.093 4.949 1.00 95.19 98 LEU A N 1
ATOM 795 C CA . LEU A 1 98 ? -6.904 5.580 6.284 1.00 95.19 98 LEU A CA 1
ATOM 796 C C . LEU A 1 98 ? -8.127 5.598 7.208 1.00 95.19 98 LEU A C 1
ATOM 798 O O . LEU A 1 98 ? -8.035 5.176 8.354 1.00 95.19 98 LEU A O 1
ATOM 802 N N . ALA A 1 99 ? -9.294 5.994 6.694 1.00 95.94 99 ALA A N 1
ATOM 803 C CA . ALA A 1 99 ? -10.550 5.974 7.444 1.00 95.94 99 ALA A CA 1
ATOM 804 C C . ALA A 1 99 ? -11.050 4.557 7.808 1.00 95.94 99 ALA A C 1
ATOM 806 O O . ALA A 1 99 ? -11.950 4.424 8.636 1.00 95.94 99 ALA A O 1
ATOM 807 N N . LYS A 1 100 ? -10.511 3.500 7.180 1.00 94.56 100 LYS A N 1
ATOM 808 C CA . LYS A 1 100 ? -10.859 2.088 7.448 1.00 94.56 100 LYS A CA 1
ATOM 809 C C . LYS A 1 100 ? -9.909 1.393 8.426 1.00 94.56 100 LYS A C 1
ATOM 811 O O . LYS A 1 100 ? -10.153 0.229 8.773 1.00 94.56 100 LYS A O 1
ATOM 816 N N . ILE A 1 101 ? -8.801 2.041 8.776 1.00 93.06 101 ILE A N 1
ATOM 817 C CA . ILE A 1 101 ? -7.810 1.540 9.734 1.00 93.06 101 ILE A CA 1
ATOM 818 C C . ILE A 1 101 ? -8.395 1.627 11.140 1.00 93.06 101 ILE A C 1
ATOM 820 O O . ILE A 1 101 ? -8.383 0.567 11.815 1.00 93.06 101 ILE A O 1
#

Solvent-accessible surface area (backbone atoms only — not comparable to full-atom values): 5689 Å² total; per-residue (Å²): 145,68,73,65,63,60,53,54,52,50,52,53,53,54,57,65,73,63,64,86,65,71,85,42,64,24,58,52,26,44,76,69,68,38,31,68,61,10,36,52,40,36,53,49,45,60,70,71,50,82,63,87,54,46,52,62,43,33,51,53,36,20,52,30,27,45,76,69,66,39,41,69,61,15,44,54,35,35,50,58,51,57,66,48,95,65,91,51,91,52,40,63,59,36,52,56,53,53,75,70,100

Radius of gyration: 18.09 Å; Cα contacts (8 Å, |Δi|>4): 87; chains: 1; bounding box: 50×34×46 Å

pLDDT: mean 82.72, std 17.57, range [46.0, 98.56]

Nearest PDB structures (foldseek):
  8xwx-assembly1_B  TM=7.972E-01  e=1.856E-01  Homo sapiens
  1nzn-assembly1_A  TM=8.126E-01  e=3.049E-01  Homo sapiens
  8u1z-assembly1_A  TM=7.967E-01  e=4.018E-01  Homo sapiens
  2ho1-assembly1_A  TM=8.386E-01  e=9.714E-01  Pseudomonas aeruginosa PAO1
  8fgw-assembly1_A  TM=7.429E-01  e=1.211E+00  Homo sapiens

Foldseek 3Di:
DPVVVVVVVVVVVVVVVPCPVLPDQLVVCVVVLVLVSNLVSLVVCPVPPPPPCQLVSLQSNLVSCVSVVVLVSSLVSLCVSCVDPDDDPCVVVSVVSNVVD

InterPro domains:
  IPR011990 Tetratricopeptide-like helical domain superfamily [G3DSA:1.25.40.10] (20-101)
  IPR011990 Tetratricopeptide-like helical domain superfamily [SSF48452] (25-82)